Protein AF-A0A2S6S0L8-F1 (afdb_monomer_lite)

Sequence (63 aa):
KKWKDNGWQTDNKKNVKNKDLWMKLDSLIHDKNIEWEWIKGHSGNKFNEEVDMLARKKADSLD

pLDDT: mean 91.52, std 7.91, range [56.16, 97.75]

Secondary structure (DSSP, 8-state):
-HHHHTTSB-TTSSBPTTHHHHHHHHHHHTT-------PPTTS--HHHHHHHHHHHHHHHTT-

Foldseek 3Di:
DVCVVLVQADPVRHHDPPNVVVVVVCVVCVPPDDDDDDDDPPPPPVVVVVVVVVVVVVVVVVD

Radius of gyration: 16.1 Å; chains: 1; bounding box: 34×31×37 Å

Structure (mmCIF, N/CA/C/O backbone):
data_AF-A0A2S6S0L8-F1
#
_entry.id   AF-A0A2S6S0L8-F1
#
loop_
_atom_site.group_PDB
_atom_site.id
_atom_site.type_symbol
_atom_site.label_atom_id
_atom_site.label_alt_id
_atom_site.label_comp_id
_atom_site.label_asym_id
_atom_site.label_entity_id
_atom_site.label_seq_id
_atom_site.pdbx_PDB_ins_code
_atom_site.Cartn_x
_atom_site.Cartn_y
_atom_site.Cartn_z
_atom_site.occupancy
_atom_site.B_iso_or_equiv
_atom_site.auth_seq_id
_atom_site.auth_comp_id
_atom_site.auth_asym_id
_atom_site.auth_atom_id
_atom_site.pdbx_PDB_model_num
ATOM 1 N N . LYS A 1 1 ? -5.067 -5.055 11.721 1.00 64.50 1 LYS A N 1
ATOM 2 C CA . LYS A 1 1 ? -6.439 -5.158 12.282 1.00 64.50 1 LYS A CA 1
ATOM 3 C C . LYS A 1 1 ? -6.967 -3.822 12.823 1.00 64.50 1 LYS A C 1
ATOM 5 O O . LYS A 1 1 ? -8.042 -3.447 12.388 1.00 64.50 1 LYS A O 1
ATOM 10 N N . LYS A 1 2 ? -6.174 -3.020 13.564 1.00 83.25 2 LYS A N 1
ATOM 11 C CA . LYS A 1 2 ? 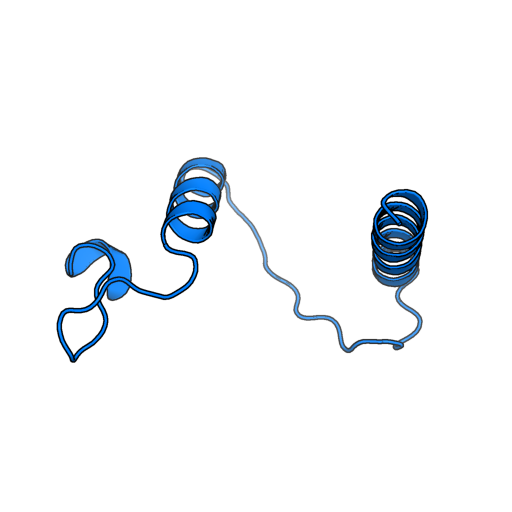-6.588 -1.717 14.149 1.00 83.25 2 LYS A CA 1
ATOM 12 C C . LYS A 1 2 ? -7.434 -0.792 13.245 1.00 83.25 2 LYS A C 1
ATOM 14 O O . LYS A 1 2 ? -8.426 -0.261 13.722 1.00 83.25 2 LYS A O 1
ATOM 19 N N . TRP A 1 3 ? -7.090 -0.619 11.961 1.00 92.81 3 TRP A N 1
ATOM 20 C CA . TRP A 1 3 ? -7.896 0.204 11.040 1.00 92.81 3 TRP A CA 1
ATOM 21 C C . TRP A 1 3 ? -9.222 -0.427 10.612 1.00 92.81 3 TRP A C 1
ATOM 23 O O . TRP A 1 3 ? -10.197 0.284 10.427 1.00 92.81 3 TRP A O 1
ATOM 33 N N . LYS A 1 4 ? -9.296 -1.748 10.442 1.00 91.00 4 LYS A N 1
ATOM 34 C CA . LYS A 1 4 ? -10.572 -2.388 10.091 1.00 91.00 4 LYS A CA 1
ATOM 35 C C . LYS A 1 4 ? -11.547 -2.301 11.258 1.00 91.00 4 LYS A C 1
ATOM 37 O O . LYS A 1 4 ? -12.707 -1.951 11.071 1.00 91.00 4 LYS A O 1
ATOM 42 N N . ASP A 1 5 ? -11.030 -2.548 12.458 1.00 92.12 5 ASP A N 1
ATOM 43 C CA . ASP A 1 5 ? -11.819 -2.612 13.688 1.00 92.12 5 ASP A CA 1
ATOM 44 C C . ASP A 1 5 ? -12.384 -1.237 14.087 1.00 92.12 5 ASP A C 1
ATOM 46 O O . ASP A 1 5 ? -13.405 -1.159 14.762 1.00 92.12 5 ASP A O 1
ATOM 50 N N . ASN A 1 6 ? -11.754 -0.143 13.642 1.00 92.50 6 ASN A N 1
ATOM 51 C CA . ASN A 1 6 ? -12.184 1.227 13.929 1.00 92.50 6 ASN A CA 1
ATOM 52 C C . ASN A 1 6 ? -12.857 1.941 12.737 1.00 92.50 6 ASN A C 1
ATOM 54 O O . ASN A 1 6 ? -12.934 3.169 12.718 1.00 92.50 6 ASN A O 1
ATOM 58 N N . GLY A 1 7 ? -13.323 1.199 11.725 1.00 93.56 7 GLY A N 1
ATOM 59 C CA . GLY A 1 7 ? -14.041 1.778 10.581 1.00 93.56 7 GLY A CA 1
ATOM 60 C C . GLY A 1 7 ? -13.162 2.579 9.609 1.00 93.56 7 GLY A C 1
ATOM 61 O O . GLY A 1 7 ? -13.657 3.449 8.878 1.00 93.56 7 GLY A O 1
ATOM 62 N N . TRP A 1 8 ? -11.865 2.274 9.563 1.00 95.38 8 TRP A N 1
ATOM 63 C CA . TRP A 1 8 ? -10.837 2.938 8.759 1.00 95.38 8 TRP A CA 1
ATOM 64 C C . TRP A 1 8 ? -10.634 4.403 9.143 1.00 95.38 8 TRP A C 1
ATOM 66 O O . TRP A 1 8 ? -10.564 5.288 8.281 1.00 95.38 8 TRP A O 1
ATOM 76 N N . GLN A 1 9 ? -10.543 4.654 10.448 1.00 95.12 9 GLN A N 1
ATOM 77 C CA . GLN A 1 9 ? -10.336 5.985 11.005 1.00 95.12 9 GLN A CA 1
ATOM 78 C C . GLN A 1 9 ? -8.972 6.115 11.693 1.00 95.12 9 GLN A C 1
ATOM 80 O O . GLN A 1 9 ? -8.396 5.155 12.203 1.00 95.12 9 GLN A O 1
ATOM 85 N N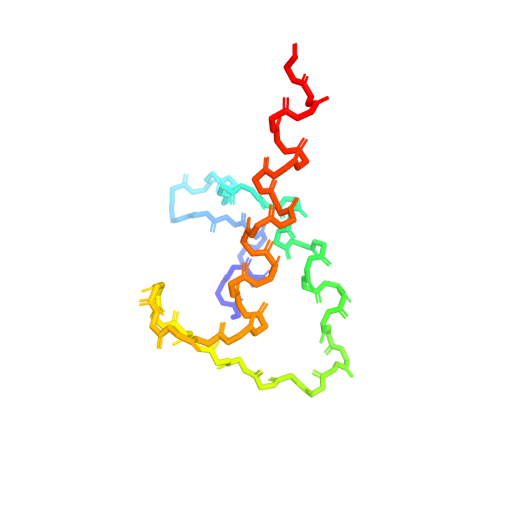 . THR A 1 10 ? -8.424 7.323 11.695 1.00 93.88 10 THR A N 1
ATOM 86 C CA . THR A 1 10 ? -7.271 7.711 12.513 1.00 93.88 10 THR A CA 1
ATOM 87 C C . THR A 1 10 ? -7.717 8.049 13.937 1.00 93.88 10 THR A C 1
ATOM 89 O O . THR A 1 10 ? -8.906 8.228 14.201 1.00 93.88 10 THR A O 1
ATOM 92 N N . ASP A 1 11 ? -6.770 8.200 14.867 1.00 92.06 11 ASP A N 1
ATOM 93 C CA . ASP A 1 11 ? -7.079 8.489 16.280 1.00 92.06 11 ASP A CA 1
ATOM 94 C C . ASP A 1 11 ? -7.840 9.825 16.470 1.00 92.06 11 ASP A C 1
ATOM 96 O O . ASP A 1 11 ? -8.574 10.006 17.436 1.00 92.06 11 ASP A O 1
ATOM 100 N N . ASN A 1 12 ? -7.751 10.744 15.501 1.00 93.19 12 ASN A N 1
ATOM 101 C CA . ASN A 1 12 ? -8.526 11.991 15.449 1.00 93.19 12 ASN A CA 1
ATOM 102 C C . ASN A 1 12 ? -9.902 11.853 14.746 1.00 93.19 12 ASN A C 1
ATOM 104 O O . ASN A 1 12 ? -10.479 12.863 14.342 1.00 93.19 12 ASN A O 1
ATOM 108 N N . LYS A 1 13 ? -10.412 10.625 14.564 1.00 91.00 13 LYS A N 1
ATOM 109 C CA . LYS A 1 13 ? -11.706 10.280 13.931 1.00 91.00 13 LYS A CA 1
ATOM 110 C C . LYS A 1 13 ? -11.868 10.696 12.463 1.00 91.00 13 LYS A C 1
ATOM 112 O O . LYS A 1 13 ? -12.972 10.651 11.923 1.00 91.00 13 LYS A O 1
ATOM 117 N N . LYS A 1 14 ? -10.787 11.087 11.790 1.00 95.19 14 LYS A N 1
ATOM 118 C CA . LYS A 1 14 ? -10.792 11.306 10.337 1.00 95.19 14 LYS A CA 1
ATOM 119 C C . LYS A 1 14 ? -10.601 9.977 9.612 1.00 95.19 14 LYS A C 1
ATOM 121 O O . LYS A 1 14 ? -10.082 9.026 10.184 1.00 95.19 14 LYS A O 1
ATOM 126 N N . ASN A 1 15 ? -11.015 9.899 8.349 1.00 95.44 15 ASN A N 1
ATOM 127 C CA . ASN A 1 15 ? -10.669 8.748 7.513 1.00 95.44 15 ASN A CA 1
ATOM 128 C C . ASN A 1 15 ? -9.144 8.648 7.368 1.00 95.44 15 ASN A C 1
ATOM 130 O O . ASN A 1 15 ? -8.462 9.669 7.239 1.00 95.44 15 ASN A O 1
ATOM 134 N N . VAL A 1 16 ? -8.618 7.422 7.332 1.00 96.06 16 VAL A N 1
ATOM 135 C CA . VAL A 1 16 ? -7.217 7.204 6.951 1.00 96.06 16 VAL A CA 1
ATOM 136 C C . VAL A 1 16 ? -6.969 7.723 5.532 1.00 96.06 16 VAL A C 1
ATOM 138 O O . VAL A 1 16 ? -7.849 7.681 4.667 1.00 96.06 16 VAL A O 1
ATOM 141 N N . LYS A 1 17 ? -5.758 8.222 5.278 1.00 96.62 17 LYS A N 1
ATOM 142 C CA . LYS A 1 17 ? -5.361 8.661 3.937 1.00 96.62 17 LYS A CA 1
ATOM 143 C C . LYS A 1 17 ? -5.440 7.477 2.964 1.00 96.62 17 LYS A C 1
ATOM 145 O O . LYS A 1 17 ? -5.004 6.379 3.307 1.00 96.62 17 LYS A O 1
ATOM 150 N N . ASN A 1 18 ? -5.977 7.715 1.765 1.00 97.00 18 ASN A N 1
ATOM 151 C CA . ASN A 1 18 ? -6.164 6.705 0.713 1.00 97.00 18 ASN A CA 1
ATOM 152 C C . ASN A 1 18 ? -6.994 5.488 1.175 1.00 97.00 18 ASN A C 1
ATOM 154 O O . ASN A 1 18 ? -6.688 4.344 0.833 1.00 97.00 18 ASN A O 1
ATOM 158 N N . LYS A 1 19 ? -8.018 5.725 2.011 1.00 96.19 19 LYS A N 1
ATOM 159 C CA . LYS A 1 19 ? -8.916 4.690 2.555 1.00 96.19 19 LYS A CA 1
ATOM 160 C C . LYS A 1 19 ? -9.488 3.777 1.471 1.00 96.19 19 LYS A C 1
ATOM 162 O O . LYS A 1 19 ? -9.557 2.570 1.669 1.00 96.19 19 LYS A O 1
ATOM 167 N N . ASP A 1 20 ? -9.875 4.348 0.340 1.00 96.88 20 ASP A N 1
ATOM 168 C CA . ASP A 1 20 ? -10.399 3.644 -0.827 1.00 96.88 20 ASP A CA 1
ATOM 169 C C . ASP A 1 20 ? -9.400 2.615 -1.387 1.00 96.88 20 ASP A C 1
ATOM 171 O O . ASP A 1 20 ? -9.761 1.452 -1.579 1.00 96.88 20 ASP A O 1
ATOM 175 N N . LEU A 1 21 ? -8.130 2.998 -1.563 1.00 97.75 21 LEU A N 1
ATOM 176 C CA . LEU A 1 21 ? -7.084 2.095 -2.051 1.00 97.75 21 LEU A CA 1
ATOM 177 C C . LEU A 1 21 ? -6.793 0.975 -1.050 1.00 97.75 21 LEU A C 1
ATOM 179 O O . LEU A 1 21 ? -6.655 -0.183 -1.447 1.00 97.75 21 LEU A O 1
ATOM 183 N N . TRP A 1 22 ? -6.750 1.296 0.245 1.00 96.12 22 TRP A N 1
ATOM 184 C CA . TRP A 1 22 ? -6.536 0.296 1.289 1.00 96.12 22 TRP A CA 1
ATOM 185 C C . TRP A 1 22 ? -7.685 -0.703 1.393 1.00 96.12 22 TRP A C 1
ATOM 187 O O . TRP A 1 22 ? -7.427 -1.900 1.466 1.00 96.12 22 TRP A O 1
ATO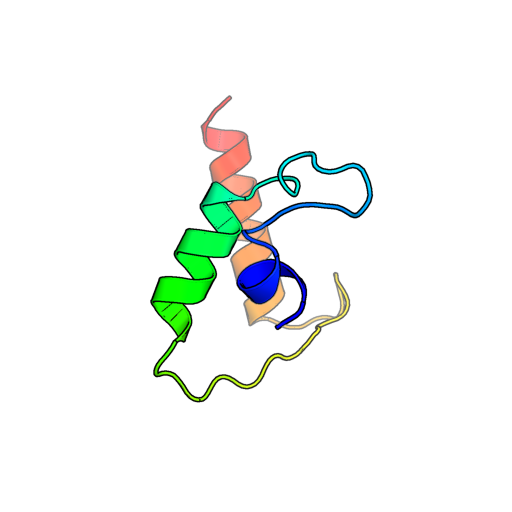M 197 N N . MET A 1 23 ? -8.938 -0.243 1.358 1.00 96.12 23 MET A N 1
ATOM 198 C CA . MET A 1 23 ? -10.109 -1.126 1.356 1.00 96.12 23 MET A CA 1
ATOM 199 C C . MET A 1 23 ? -10.124 -2.035 0.123 1.00 96.12 23 MET A C 1
ATOM 201 O O . MET A 1 23 ? -10.449 -3.218 0.229 1.00 96.12 23 MET A O 1
ATOM 205 N N . LYS A 1 24 ? -9.734 -1.506 -1.043 1.00 97.44 24 LYS A N 1
ATOM 206 C CA . LYS A 1 24 ? -9.625 -2.292 -2.274 1.00 97.44 24 LYS A CA 1
ATOM 207 C C . LYS A 1 24 ? -8.539 -3.361 -2.165 1.00 97.44 24 LYS A C 1
ATOM 209 O O . LYS A 1 24 ? -8.810 -4.518 -2.471 1.00 97.44 24 LYS A O 1
ATOM 214 N N . LEU A 1 25 ? -7.337 -2.994 -1.716 1.00 96.50 25 LEU A N 1
ATOM 215 C CA . LEU A 1 25 ? -6.254 -3.954 -1.491 1.00 96.50 25 LEU A CA 1
ATOM 216 C C . LEU A 1 25 ? -6.693 -5.034 -0.502 1.00 96.50 25 LEU A C 1
ATOM 218 O O . LEU A 1 25 ? -6.518 -6.215 -0.770 1.00 96.50 25 LEU A O 1
ATOM 222 N N . ASP A 1 26 ? -7.320 -4.631 0.599 1.00 95.12 26 ASP A N 1
ATOM 223 C CA . ASP A 1 26 ? -7.777 -5.534 1.643 1.00 95.12 26 ASP A CA 1
ATOM 224 C C . ASP A 1 26 ? -8.764 -6.594 1.138 1.00 95.12 26 ASP A C 1
ATOM 226 O O . ASP A 1 26 ? -8.607 -7.782 1.415 1.00 95.12 26 ASP A O 1
ATOM 230 N N . SER A 1 27 ? -9.741 -6.169 0.333 1.00 95.50 27 SER A N 1
ATOM 231 C CA . SER A 1 27 ? -10.683 -7.075 -0.325 1.00 95.50 27 SER A CA 1
ATOM 232 C C . SER A 1 27 ? -9.979 -8.027 -1.294 1.00 95.50 27 SER A C 1
ATOM 234 O O . SER A 1 27 ? -10.326 -9.204 -1.355 1.00 95.50 27 SER A O 1
ATOM 236 N N . LEU A 1 28 ? -8.973 -7.547 -2.031 1.00 96.81 28 LEU A N 1
ATOM 237 C CA . LEU A 1 28 ? -8.233 -8.368 -2.988 1.00 96.81 28 LEU A CA 1
ATOM 238 C C . LEU A 1 28 ? -7.355 -9.422 -2.309 1.00 96.81 28 LEU A C 1
ATOM 240 O O . LEU A 1 28 ? -7.121 -10.471 -2.910 1.00 96.81 28 LEU A O 1
ATOM 244 N N . ILE A 1 29 ? -6.862 -9.169 -1.097 1.00 96.50 29 ILE A N 1
ATOM 245 C CA . ILE A 1 29 ? -5.927 -10.072 -0.410 1.00 96.50 29 ILE A CA 1
ATOM 246 C C . ILE A 1 29 ? -6.578 -10.959 0.656 1.00 96.50 29 ILE A C 1
ATOM 248 O O . ILE A 1 29 ? -5.896 -11.842 1.161 1.00 96.50 29 ILE A O 1
ATOM 252 N N . HIS A 1 30 ? -7.858 -10.749 0.993 1.00 93.44 30 HIS A N 1
ATOM 253 C CA . HIS A 1 30 ? -8.519 -11.358 2.157 1.00 93.44 30 HIS A CA 1
ATOM 254 C C . HIS A 1 30 ? -8.303 -12.875 2.306 1.00 93.44 30 HIS A C 1
ATOM 256 O O . HIS A 1 30 ? -8.010 -13.322 3.414 1.00 93.44 30 HIS A O 1
ATOM 262 N N . A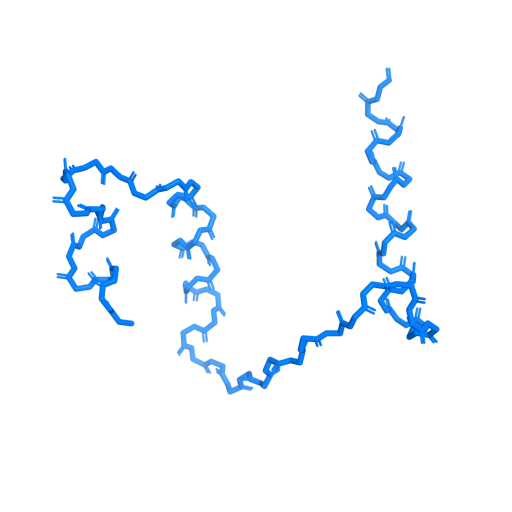SP A 1 31 ? -8.374 -13.621 1.201 1.00 94.25 31 ASP A N 1
ATOM 263 C CA . ASP A 1 31 ? -8.280 -15.090 1.173 1.00 94.25 31 ASP A CA 1
ATOM 264 C C . ASP A 1 31 ? -6.976 -15.606 0.541 1.00 94.25 31 ASP A C 1
ATOM 266 O O . ASP A 1 31 ? -6.887 -16.754 0.105 1.00 94.25 31 ASP A O 1
ATOM 270 N N . LYS A 1 32 ? -5.955 -14.751 0.427 1.00 96.69 32 LYS A N 1
ATOM 271 C CA . LYS A 1 32 ? -4.668 -15.115 -0.175 1.00 96.69 32 LYS A CA 1
ATOM 272 C C . LYS A 1 32 ? -3.601 -15.261 0.900 1.00 96.69 32 LYS A C 1
ATOM 274 O O . LYS A 1 32 ? -3.445 -14.393 1.755 1.00 96.69 32 LYS A O 1
ATOM 279 N N . ASN A 1 33 ? -2.808 -16.326 0.803 1.00 96.31 33 ASN A N 1
ATOM 280 C CA . ASN A 1 33 ? -1.572 -16.429 1.566 1.00 96.31 33 ASN A CA 1
ATOM 281 C C . ASN A 1 33 ? -0.475 -15.645 0.833 1.00 96.31 33 ASN A C 1
ATOM 283 O O . ASN A 1 33 ? 0.053 -16.118 -0.171 1.00 96.31 33 ASN A O 1
ATOM 287 N N . ILE A 1 34 ? -0.205 -14.421 1.288 1.00 96.06 34 ILE A N 1
ATOM 288 C CA . ILE A 1 34 ? 0.764 -13.511 0.670 1.00 96.06 34 ILE A CA 1
ATOM 289 C C . ILE A 1 34 ? 1.936 -13.309 1.621 1.00 96.06 34 ILE A C 1
ATOM 291 O O . ILE A 1 34 ? 1.749 -12.876 2.760 1.00 96.06 34 ILE A O 1
ATOM 295 N N . GLU A 1 35 ? 3.140 -13.552 1.118 1.00 96.75 35 GLU A N 1
ATOM 296 C CA . GLU A 1 35 ? 4.382 -13.137 1.756 1.00 96.75 35 GLU A CA 1
ATOM 297 C C . GLU A 1 35 ? 4.800 -11.771 1.200 1.00 96.75 35 GLU A C 1
ATOM 299 O O . GLU A 1 35 ? 4.878 -11.576 -0.013 1.00 96.75 35 GLU A O 1
ATOM 304 N N . TRP A 1 36 ? 5.015 -10.804 2.092 1.00 95.00 36 TRP A N 1
ATOM 305 C CA . TRP A 1 36 ? 5.409 -9.448 1.720 1.00 95.00 36 TRP A CA 1
ATOM 306 C C . TRP A 1 36 ? 6.908 -9.279 1.916 1.00 95.00 36 TRP A C 1
ATOM 308 O O . TRP A 1 36 ? 7.393 -9.319 3.047 1.00 95.00 36 TRP A O 1
ATOM 318 N N . GLU A 1 37 ? 7.622 -9.023 0.825 1.00 93.00 37 GLU A N 1
ATOM 319 C CA . GLU A 1 37 ? 9.047 -8.717 0.852 1.00 93.00 37 GLU A CA 1
ATOM 320 C C . GLU A 1 37 ? 9.274 -7.223 0.589 1.00 93.00 37 GLU A C 1
ATOM 322 O O . GLU A 1 37 ? 8.864 -6.674 -0.436 1.00 93.00 37 GLU A O 1
ATOM 327 N N . TRP A 1 38 ? 9.927 -6.545 1.533 1.00 91.81 38 TRP A N 1
ATOM 328 C CA . TRP A 1 38 ? 10.243 -5.123 1.422 1.00 91.81 38 TRP A CA 1
ATOM 329 C C . TRP A 1 38 ? 11.638 -4.952 0.826 1.00 91.81 38 TRP A C 1
ATOM 331 O O . TRP A 1 38 ? 12.645 -4.992 1.533 1.00 91.81 38 TRP A O 1
ATOM 341 N N . ILE A 1 39 ? 11.696 -4.754 -0.488 1.00 89.88 39 ILE A N 1
ATOM 342 C CA . ILE A 1 39 ? 12.952 -4.565 -1.213 1.00 89.88 39 ILE A CA 1
ATOM 343 C C . ILE A 1 39 ? 13.440 -3.121 -1.068 1.00 89.88 39 ILE A C 1
ATOM 345 O O . ILE A 1 39 ? 12.678 -2.161 -1.194 1.00 89.88 39 ILE A O 1
ATOM 349 N N . LYS A 1 40 ? 14.745 -2.946 -0.845 1.00 86.06 40 LYS A N 1
ATOM 350 C CA . LYS A 1 40 ? 15.379 -1.624 -0.871 1.00 86.06 40 LYS A CA 1
ATOM 351 C C . LYS A 1 40 ? 15.385 -1.094 -2.309 1.00 86.06 40 LYS A C 1
ATOM 353 O O . LYS A 1 40 ? 15.837 -1.793 -3.213 1.00 86.06 40 LYS A O 1
ATOM 358 N N . GLY A 1 41 ? 14.936 0.140 -2.531 1.00 79.12 41 GLY A N 1
ATOM 359 C CA . GLY A 1 41 ? 14.986 0.761 -3.861 1.00 79.12 41 GLY A CA 1
ATOM 360 C C . GLY A 1 41 ? 16.410 0.800 -4.439 1.00 79.12 41 GLY A C 1
ATOM 361 O O . GLY A 1 41 ? 17.372 0.973 -3.690 1.00 79.12 41 GLY A O 1
ATOM 362 N N . HIS A 1 42 ? 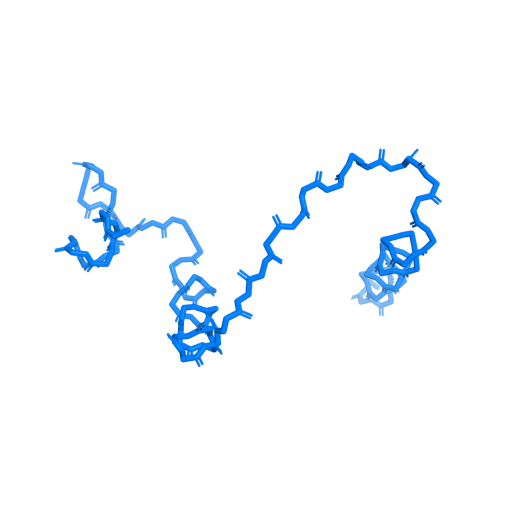16.530 0.630 -5.763 1.00 68.81 42 HIS A N 1
ATOM 363 C CA . HIS A 1 42 ? 17.799 0.633 -6.515 1.00 68.81 42 HIS A CA 1
ATOM 364 C C . HIS A 1 42 ? 18.846 -0.382 -6.020 1.00 68.81 42 HIS A C 1
ATOM 366 O O . HIS A 1 42 ? 20.043 -0.107 -6.011 1.00 68.81 42 HIS A O 1
ATOM 372 N N . SER A 1 43 ? 18.393 -1.556 -5.577 1.00 76.06 43 SER A N 1
ATOM 373 C CA . SER A 1 43 ? 19.259 -2.633 -5.079 1.00 76.06 43 SER A CA 1
ATOM 374 C C . SER A 1 43 ? 19.615 -3.697 -6.125 1.00 76.06 43 SER A C 1
ATOM 376 O O . SER A 1 43 ? 20.170 -4.728 -5.754 1.00 76.06 43 SER A O 1
ATOM 378 N N . GLY A 1 44 ? 19.318 -3.489 -7.415 1.00 80.62 44 GLY A N 1
ATOM 379 C CA . GLY A 1 44 ? 19.590 -4.487 -8.456 1.00 80.62 44 GLY A CA 1
ATOM 380 C C . GLY A 1 44 ? 18.545 -5.601 -8.547 1.00 80.62 44 GLY A C 1
ATOM 381 O O . GLY A 1 44 ? 18.771 -6.598 -9.233 1.00 80.62 44 GLY A O 1
ATOM 382 N N . ASN A 1 45 ? 17.406 -5.491 -7.848 1.00 90.69 45 ASN A N 1
ATOM 383 C CA . ASN A 1 45 ? 16.323 -6.462 -8.004 1.00 90.69 45 ASN A CA 1
ATOM 384 C C . ASN A 1 45 ? 15.641 -6.243 -9.360 1.00 90.69 45 ASN A C 1
ATOM 386 O O . ASN A 1 45 ? 14.846 -5.315 -9.520 1.00 90.69 45 ASN A O 1
ATOM 390 N N . LYS A 1 46 ? 15.943 -7.137 -10.308 1.00 92.06 46 LYS A N 1
ATOM 391 C CA . LYS A 1 46 ? 15.473 -7.080 -11.697 1.00 92.06 46 LYS A CA 1
ATOM 392 C C . LYS A 1 46 ? 13.974 -6.782 -11.818 1.00 92.06 46 LYS A C 1
ATOM 394 O O . LYS A 1 46 ? 13.590 -5.880 -12.551 1.00 92.06 46 LYS A O 1
ATOM 399 N N . PHE A 1 47 ? 13.124 -7.514 -11.098 1.00 91.44 47 PHE A N 1
ATOM 400 C CA . PHE A 1 47 ? 11.673 -7.356 -11.229 1.00 91.44 47 PHE A CA 1
ATOM 401 C C . PHE A 1 47 ? 11.168 -6.052 -10.608 1.00 91.44 47 PHE A C 1
ATOM 403 O O . PHE A 1 47 ? 10.286 -5.406 -11.170 1.00 91.44 47 PHE A O 1
ATOM 410 N N . ASN A 1 48 ? 11.748 -5.621 -9.487 1.00 92.75 48 ASN A N 1
ATOM 411 C CA . ASN A 1 48 ? 11.426 -4.317 -8.910 1.00 92.75 48 ASN A CA 1
ATOM 412 C C . ASN A 1 48 ? 11.822 -3.167 -9.854 1.00 92.75 48 ASN A C 1
ATOM 414 O O . ASN A 1 48 ? 11.072 -2.206 -10.003 1.00 92.75 48 AS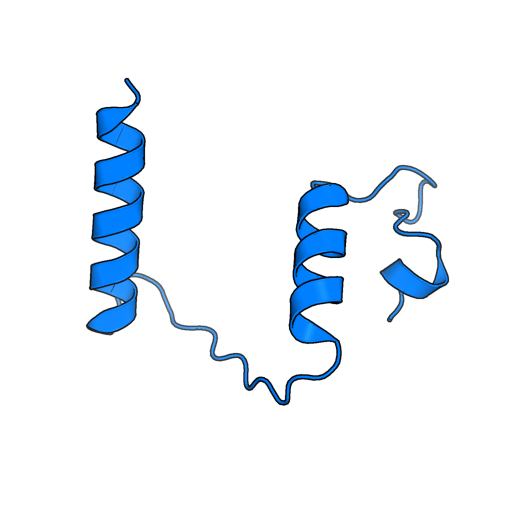N A O 1
ATOM 418 N N . GLU A 1 49 ? 12.984 -3.266 -10.504 1.00 91.81 49 GLU A N 1
ATOM 419 C CA . GLU A 1 49 ? 13.459 -2.276 -11.480 1.00 91.81 49 GLU A CA 1
ATOM 420 C C . GLU A 1 49 ? 12.590 -2.233 -12.743 1.00 91.81 49 GLU A C 1
ATOM 422 O O . GLU A 1 49 ? 12.279 -1.151 -13.242 1.00 91.81 49 GLU A O 1
ATOM 427 N N . GLU A 1 50 ? 12.135 -3.388 -13.235 1.00 93.00 50 GLU A N 1
ATOM 428 C CA . GLU A 1 50 ? 11.192 -3.457 -14.356 1.00 93.00 50 GLU A CA 1
ATOM 429 C C . GLU A 1 50 ? 9.859 -2.771 -14.017 1.00 93.00 50 GLU A C 1
ATOM 431 O O . GLU A 1 50 ? 9.365 -1.959 -14.804 1.00 93.00 50 GLU A O 1
ATOM 436 N N . VAL A 1 51 ? 9.291 -3.034 -12.835 1.00 93.38 51 VAL A N 1
ATOM 437 C CA . VAL A 1 51 ? 8.030 -2.406 -12.403 1.00 93.38 51 VAL A CA 1
ATOM 438 C C . VAL A 1 51 ? 8.192 -0.896 -12.187 1.00 93.38 51 VAL A C 1
ATOM 440 O O . VAL A 1 51 ? 7.308 -0.139 -12.589 1.00 93.38 51 VAL A O 1
ATOM 443 N N . ASP A 1 52 ? 9.316 -0.436 -11.628 1.00 92.31 52 ASP A N 1
ATOM 444 C CA . ASP A 1 52 ? 9.623 0.998 -11.485 1.00 92.31 52 ASP A CA 1
ATOM 445 C C . ASP A 1 52 ? 9.707 1.693 -12.855 1.00 92.31 52 ASP A C 1
ATOM 447 O O . ASP A 1 52 ? 9.084 2.735 -13.066 1.00 92.31 52 ASP A O 1
ATOM 451 N N . MET A 1 53 ? 10.388 1.080 -13.830 1.00 92.62 53 MET A N 1
ATOM 452 C CA . MET A 1 53 ? 10.460 1.605 -15.197 1.00 92.62 53 MET A CA 1
ATOM 453 C C . MET A 1 53 ? 9.072 1.715 -15.843 1.00 92.62 53 MET A C 1
ATOM 455 O O . MET A 1 53 ? 8.761 2.732 -16.465 1.00 92.62 53 MET A O 1
ATOM 459 N N . LEU A 1 54 ? 8.236 0.680 -15.716 1.00 95.06 54 LEU A N 1
ATOM 460 C CA . LEU A 1 54 ? 6.884 0.676 -16.280 1.00 95.06 54 LEU A CA 1
ATOM 461 C C . LEU A 1 54 ? 5.998 1.746 -15.636 1.00 95.06 54 LEU A C 1
ATOM 463 O O . LEU A 1 54 ? 5.280 2.452 -16.346 1.00 95.06 54 LEU A O 1
ATOM 467 N N . ALA A 1 55 ? 6.076 1.895 -14.312 1.00 94.88 55 ALA A N 1
ATOM 468 C CA . ALA A 1 55 ? 5.338 2.918 -13.583 1.00 94.88 55 ALA A CA 1
ATOM 469 C C . ALA A 1 55 ? 5.740 4.334 -14.033 1.00 94.88 55 ALA A C 1
ATOM 471 O O . ALA A 1 55 ? 4.858 5.143 -14.324 1.00 94.88 55 ALA A O 1
ATOM 472 N N . ARG A 1 56 ? 7.047 4.609 -14.173 1.00 93.62 56 ARG A N 1
ATOM 473 C CA . ARG A 1 56 ? 7.569 5.901 -14.662 1.00 93.62 56 ARG A CA 1
ATOM 474 C C . ARG A 1 56 ? 7.140 6.194 -16.089 1.00 93.62 56 ARG A C 1
ATOM 476 O O . ARG A 1 56 ? 6.521 7.218 -16.331 1.00 93.62 56 ARG A O 1
ATOM 483 N N . LYS A 1 57 ? 7.349 5.246 -17.010 1.00 96.00 57 LYS A N 1
ATOM 484 C CA . LYS A 1 57 ? 6.902 5.384 -18.406 1.00 96.00 57 LYS A CA 1
ATOM 485 C C . LYS A 1 57 ? 5.418 5.715 -18.497 1.00 96.00 57 LYS A C 1
ATOM 487 O O . LYS A 1 57 ? 5.017 6.515 -19.336 1.00 96.00 57 LYS A O 1
ATOM 492 N N . LYS A 1 58 ? 4.591 5.082 -17.657 1.00 96.06 58 LYS A N 1
ATOM 493 C CA . LYS A 1 58 ? 3.157 5.355 -17.660 1.00 96.06 58 LYS A CA 1
ATOM 494 C C . LYS A 1 58 ? 2.844 6.751 -17.128 1.00 96.06 58 LYS A C 1
ATOM 496 O O . LYS A 1 58 ? 1.996 7.404 -17.727 1.00 96.06 58 LYS A O 1
ATOM 501 N N . ALA A 1 59 ? 3.503 7.187 -16.057 1.00 95.06 59 ALA A N 1
ATOM 502 C CA . ALA A 1 59 ? 3.359 8.541 -15.532 1.00 95.06 59 ALA A CA 1
ATOM 503 C C . ALA A 1 59 ? 3.751 9.590 -16.586 1.00 95.06 59 ALA A C 1
ATOM 505 O O . ALA A 1 59 ? 2.927 10.436 -16.904 1.00 95.06 59 ALA A O 1
ATOM 506 N N . ASP A 1 60 ? 4.921 9.440 -17.214 1.00 94.38 60 ASP A N 1
ATOM 507 C CA . ASP A 1 60 ? 5.425 10.368 -18.238 1.00 94.38 60 ASP A CA 1
ATOM 508 C C . ASP A 1 60 ? 4.523 10.419 -19.485 1.00 94.38 60 ASP A C 1
ATOM 510 O O . ASP A 1 60 ? 4.431 11.437 -20.154 1.00 94.38 60 ASP A O 1
ATOM 514 N N . SER A 1 61 ? 3.845 9.314 -19.823 1.00 91.62 61 SER A N 1
ATOM 515 C CA . SER A 1 61 ? 2.927 9.253 -20.977 1.00 91.62 61 SER A CA 1
ATOM 516 C C . SER A 1 61 ? 1.557 9.903 -20.747 1.00 91.62 61 SER A C 1
ATOM 518 O O . SER A 1 61 ? 0.722 9.889 -21.652 1.00 91.62 61 SER A O 1
ATOM 520 N N . LEU A 1 62 ? 1.269 10.323 -19.513 1.00 77.69 62 LEU A N 1
ATOM 521 C CA . LEU A 1 62 ? 0.008 10.962 -19.132 1.00 77.69 62 LEU A CA 1
ATOM 522 C C . LEU A 1 62 ? 0.118 12.494 -19.069 1.00 77.69 62 LEU A C 1
ATOM 524 O O . LEU A 1 62 ? -0.918 13.136 -18.884 1.00 77.69 62 LEU A O 1
ATOM 528 N N . ASP A 1 63 ? 1.329 13.033 -19.235 1.00 56.16 63 ASP A N 1
ATOM 529 C CA . ASP A 1 63 ? 1.621 14.458 -19.432 1.00 56.16 63 ASP A CA 1
ATOM 530 C C . ASP A 1 63 ? 1.558 14.835 -20.925 1.00 56.16 63 ASP A C 1
ATOM 532 O O . ASP A 1 63 ? 1.100 15.964 -21.225 1.00 56.16 63 ASP A O 1
#